Protein AF-A0AAP8N638-F1 (afdb_monomer_lite)

pLDDT: mean 93.76, std 9.49, range [48.25, 98.12]

Foldseek 3Di:
DQDAAEFEALEPVSVVVVVVCVVVVHHYDYHHPDDSCPGPNVVDDPDD

Sequence (48 aa):
MSGKVIIVGGGLAGLMATIKAAEAGTKVDLFSLVPVKRSHSVCAQGGI

Secondary structure (DSSP, 8-state):
--PPEEEE--SHHHHHHHHHHHHTT--EEEE-SS-GGGSGGGG--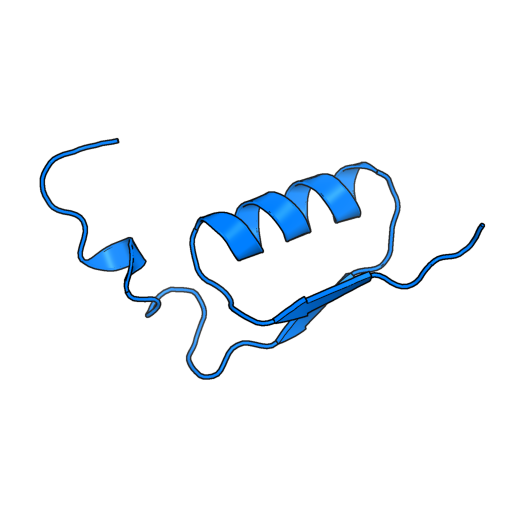S--

Radius of gyration: 12.19 Å; chains: 1; bounding box: 35×17×25 Å

Structure (mmCIF, N/CA/C/O backbone):
data_AF-A0AAP8N638-F1
#
_entry.id   AF-A0AAP8N638-F1
#
loop_
_atom_site.group_PDB
_atom_site.id
_atom_site.type_symbol
_atom_site.label_atom_id
_atom_site.label_alt_id
_atom_site.label_comp_id
_atom_site.label_asym_id
_atom_site.label_entity_id
_atom_site.label_seq_id
_atom_site.pdbx_PDB_ins_code
_atom_site.Cartn_x
_atom_site.Cartn_y
_atom_site.Cartn_z
_atom_site.occupancy
_atom_site.B_iso_or_equiv
_atom_site.auth_seq_id
_atom_site.auth_comp_id
_atom_site.auth_asym_id
_atom_site.auth_atom_id
_atom_site.pdbx_PDB_model_num
ATOM 1 N N . MET A 1 1 ? -16.999 10.312 13.508 1.00 48.25 1 MET A N 1
ATOM 2 C CA . MET A 1 1 ? -17.041 10.080 12.050 1.00 48.25 1 MET A CA 1
ATOM 3 C C . MET A 1 1 ? -16.248 8.814 11.757 1.00 48.25 1 MET A C 1
ATOM 5 O O . MET A 1 1 ? -15.034 8.882 11.661 1.00 48.25 1 MET A O 1
ATOM 9 N N . SER A 1 2 ? -16.890 7.641 11.736 1.00 60.66 2 SER A N 1
ATOM 10 C CA . SER A 1 2 ? -16.203 6.387 11.378 1.00 60.66 2 SER A CA 1
ATOM 11 C C . SER A 1 2 ? -16.188 6.276 9.853 1.00 60.66 2 SER A C 1
ATOM 13 O O . SER A 1 2 ? -16.995 5.576 9.251 1.00 60.66 2 SER A O 1
ATOM 15 N N . GLY A 1 3 ? -15.363 7.108 9.214 1.00 72.88 3 GLY A N 1
ATOM 16 C CA . GLY A 1 3 ? -15.162 7.055 7.770 1.00 72.88 3 GLY A CA 1
ATOM 17 C C . GLY A 1 3 ? -14.270 5.867 7.440 1.00 72.88 3 GLY A C 1
ATOM 18 O O . GLY A 1 3 ? -13.178 5.754 7.983 1.00 72.88 3 GLY A O 1
ATOM 19 N N . LYS A 1 4 ? -14.731 4.964 6.576 1.00 86.19 4 LYS A N 1
ATOM 20 C CA . LYS A 1 4 ? -13.902 3.882 6.042 1.00 86.19 4 LYS A CA 1
ATOM 21 C C . LYS A 1 4 ? -13.106 4.429 4.858 1.00 86.19 4 LYS A C 1
ATOM 23 O O . LYS A 1 4 ? -13.706 4.977 3.936 1.00 86.19 4 LYS A O 1
ATOM 28 N N . VAL A 1 5 ? -11.781 4.306 4.882 1.00 95.50 5 VAL A N 1
ATOM 29 C CA . VAL A 1 5 ? -10.914 4.820 3.811 1.00 95.50 5 VAL A CA 1
ATOM 30 C C . VAL A 1 5 ? -10.577 3.689 2.850 1.00 95.50 5 VAL A C 1
ATOM 32 O O . VAL A 1 5 ? -10.177 2.604 3.269 1.00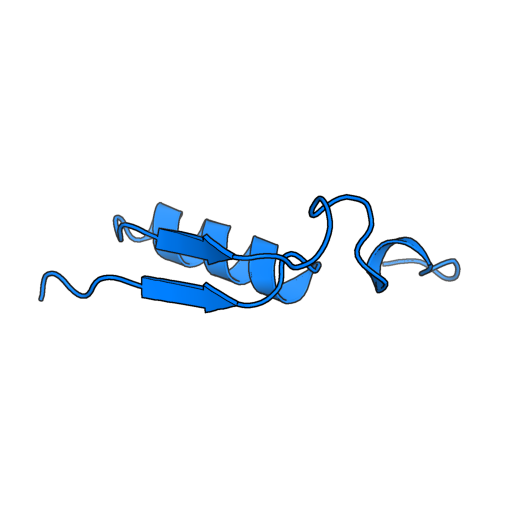 95.50 5 VAL A O 1
ATOM 35 N N . ILE A 1 6 ? -10.744 3.945 1.555 1.00 97.19 6 ILE A N 1
ATOM 36 C CA . ILE A 1 6 ? -10.358 3.019 0.492 1.00 97.19 6 ILE A CA 1
ATOM 37 C C . ILE A 1 6 ? -9.234 3.666 -0.305 1.00 97.19 6 ILE A C 1
ATOM 39 O O . ILE A 1 6 ? -9.361 4.808 -0.743 1.00 97.19 6 ILE A O 1
ATOM 43 N N . ILE A 1 7 ? -8.145 2.927 -0.499 1.00 97.31 7 ILE A N 1
ATOM 44 C CA . ILE A 1 7 ? -6.998 3.366 -1.292 1.00 97.31 7 ILE A CA 1
ATOM 45 C C . ILE A 1 7 ? -6.816 2.399 -2.454 1.00 97.31 7 ILE A C 1
ATOM 47 O O . ILE A 1 7 ? -6.690 1.190 -2.263 1.00 97.31 7 ILE A O 1
ATOM 51 N N . VAL A 1 8 ? -6.797 2.943 -3.669 1.00 97.69 8 VAL A N 1
ATOM 52 C CA . VAL A 1 8 ? -6.613 2.177 -4.903 1.00 97.69 8 VAL A CA 1
ATOM 53 C C . VAL A 1 8 ? -5.246 2.514 -5.4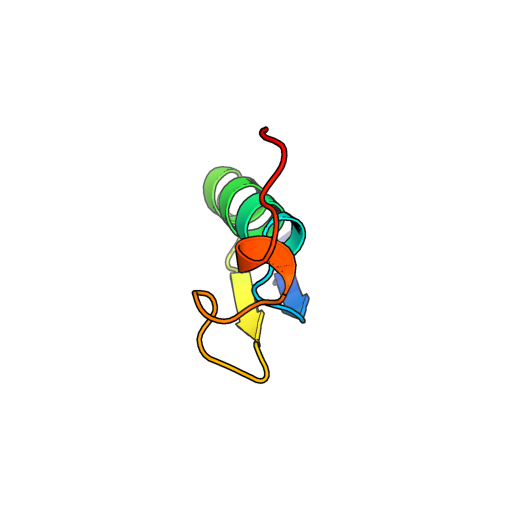89 1.00 97.69 8 VAL A C 1
ATOM 55 O O . VAL A 1 8 ? -5.000 3.638 -5.915 1.00 97.69 8 VAL A O 1
ATOM 58 N N . GLY A 1 9 ? -4.360 1.521 -5.504 1.00 97.38 9 GLY A N 1
ATOM 59 C CA . GLY A 1 9 ? -2.979 1.619 -5.964 1.00 97.38 9 GLY A CA 1
ATOM 60 C C . GLY A 1 9 ? -1.971 1.481 -4.822 1.00 97.38 9 GLY A C 1
ATOM 61 O O . GLY A 1 9 ? -1.840 2.361 -3.978 1.00 97.38 9 GLY A O 1
ATOM 62 N N . GLY A 1 10 ? -1.192 0.397 -4.831 1.00 97.12 10 GLY A N 1
ATOM 63 C CA . GLY A 1 10 ? -0.133 0.127 -3.850 1.00 97.12 10 GLY A CA 1
ATOM 64 C C . GLY A 1 10 ? 1.249 0.681 -4.218 1.00 97.12 10 GLY A C 1
ATOM 65 O O . GLY A 1 10 ? 2.248 0.019 -3.955 1.00 97.12 10 GLY A O 1
ATOM 66 N N . GLY A 1 11 ? 1.315 1.836 -4.888 1.00 97.25 11 GLY A N 1
ATOM 67 C CA . GLY A 1 11 ? 2.577 2.544 -5.160 1.00 97.25 11 GLY A CA 1
ATOM 68 C C . GLY A 1 11 ? 3.091 3.324 -3.945 1.00 97.25 11 GLY A C 1
ATOM 69 O O . GLY A 1 11 ? 2.435 3.335 -2.904 1.00 97.25 11 GLY A O 1
ATOM 70 N N . LEU A 1 12 ? 4.223 4.031 -4.078 1.00 97.44 12 LEU A N 1
ATOM 71 C CA . LEU A 1 12 ? 4.808 4.829 -2.980 1.00 97.44 12 LEU A CA 1
ATOM 72 C C . LEU A 1 12 ? 3.784 5.765 -2.316 1.00 97.44 12 LEU A C 1
ATOM 74 O O . LEU A 1 12 ? 3.626 5.744 -1.097 1.00 97.44 12 LEU A O 1
ATOM 78 N N . ALA A 1 13 ? 3.041 6.536 -3.115 1.00 97.56 13 ALA A N 1
ATOM 79 C CA . ALA A 1 13 ? 2.041 7.473 -2.604 1.00 97.56 13 ALA A CA 1
ATOM 80 C C . ALA A 1 13 ? 0.869 6.766 -1.899 1.00 97.56 13 ALA A C 1
ATOM 82 O O . ALA A 1 13 ? 0.463 7.178 -0.814 1.00 97.56 13 ALA A O 1
ATOM 83 N N . GLY A 1 14 ? 0.347 5.681 -2.479 1.00 97.44 14 GLY A N 1
ATOM 84 C CA . GLY A 1 14 ? -0.773 4.933 -1.901 1.00 97.44 14 GLY A CA 1
ATOM 85 C C . GLY A 1 14 ? -0.405 4.237 -0.590 1.00 97.44 14 GLY A C 1
ATOM 86 O O . GLY A 1 14 ? -1.183 4.255 0.364 1.00 97.44 14 GLY A O 1
ATOM 87 N N . LEU A 1 15 ? 0.813 3.696 -0.497 1.00 97.81 15 LEU A N 1
ATOM 88 C CA . LEU A 1 15 ? 1.334 3.135 0.749 1.00 97.81 15 LEU A CA 1
ATOM 89 C C . LEU A 1 15 ? 1.545 4.222 1.812 1.00 97.81 15 LEU A C 1
ATOM 91 O O . LEU A 1 15 ? 1.124 4.028 2.949 1.00 97.81 15 LEU A O 1
ATOM 95 N N . MET A 1 16 ? 2.098 5.387 1.454 1.00 98.12 16 MET A N 1
ATOM 96 C CA . MET A 1 16 ? 2.240 6.506 2.398 1.00 98.12 16 MET A CA 1
ATOM 97 C C . MET A 1 16 ? 0.891 7.022 2.908 1.00 98.12 16 MET A C 1
ATOM 99 O O . MET A 1 16 ? 0.734 7.247 4.107 1.00 98.12 16 MET A O 1
ATOM 103 N N . ALA A 1 17 ? -0.107 7.151 2.030 1.00 97.56 17 ALA A N 1
ATOM 104 C CA . ALA A 1 17 ? -1.465 7.519 2.423 1.00 97.56 17 ALA A CA 1
ATOM 105 C C . ALA A 1 17 ? -2.103 6.465 3.346 1.00 97.56 17 ALA A C 1
ATOM 107 O O . ALA A 1 17 ? -2.750 6.821 4.329 1.00 97.56 17 ALA A O 1
ATOM 108 N N . THR A 1 18 ? -1.869 5.175 3.076 1.00 97.19 18 THR A N 1
ATOM 109 C CA . THR A 1 18 ? -2.346 4.064 3.919 1.00 97.19 18 THR A CA 1
ATOM 110 C C . THR A 1 18 ? -1.761 4.147 5.320 1.00 97.19 18 THR A C 1
ATOM 112 O O . THR A 1 18 ? -2.504 4.043 6.292 1.00 97.19 18 THR A O 1
ATOM 115 N N . ILE A 1 19 ? -0.450 4.381 5.424 1.00 97.56 19 ILE A N 1
ATOM 116 C CA . ILE A 1 19 ? 0.239 4.536 6.708 1.00 97.56 19 ILE A CA 1
ATOM 117 C C . ILE A 1 19 ? -0.364 5.708 7.482 1.00 97.56 19 ILE A C 1
ATOM 119 O O . ILE A 1 19 ? -0.770 5.530 8.623 1.00 97.56 19 ILE A O 1
ATOM 123 N N . LYS A 1 20 ? -0.509 6.883 6.856 1.00 97.69 20 LYS A N 1
ATOM 124 C CA . LYS A 1 20 ? -1.040 8.076 7.536 1.00 97.69 20 LYS A CA 1
ATOM 125 C C . LYS A 1 20 ? -2.491 7.918 7.980 1.00 97.69 20 LYS A C 1
ATOM 127 O O . LYS A 1 20 ? -2.842 8.327 9.083 1.00 97.69 2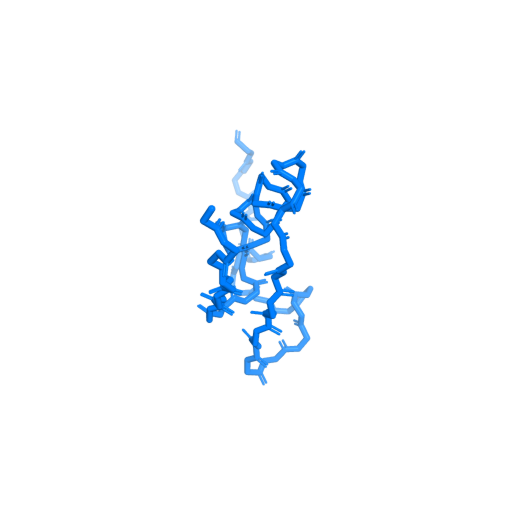0 LYS A O 1
ATOM 132 N N . ALA A 1 21 ? -3.331 7.300 7.154 1.00 95.50 21 ALA A N 1
ATOM 133 C CA . ALA A 1 21 ? -4.714 7.017 7.521 1.00 95.50 21 ALA A CA 1
ATOM 134 C C . ALA A 1 21 ? -4.804 5.989 8.667 1.00 95.50 21 ALA A C 1
ATOM 136 O O . ALA A 1 21 ? -5.604 6.169 9.586 1.00 95.50 21 ALA A O 1
ATOM 137 N N . ALA A 1 22 ? -3.953 4.959 8.660 1.00 95.00 22 ALA A N 1
ATOM 138 C CA . ALA A 1 22 ? -3.878 3.983 9.745 1.00 95.00 22 ALA A CA 1
ATOM 139 C C . ALA A 1 22 ? -3.349 4.602 11.056 1.00 95.00 22 ALA A C 1
ATOM 141 O O . ALA A 1 22 ? -3.921 4.353 12.115 1.00 95.00 22 ALA A O 1
ATOM 142 N N . GLU A 1 23 ? -2.318 5.454 10.990 1.00 96.75 23 GLU A N 1
ATOM 143 C CA . GLU A 1 23 ? -1.784 6.220 12.133 1.00 96.75 23 GLU A CA 1
ATOM 144 C C . GLU A 1 23 ? -2.850 7.130 12.763 1.00 96.75 23 GLU A C 1
ATOM 146 O O . GLU A 1 23 ? -2.894 7.285 13.980 1.00 96.75 23 GLU A O 1
ATOM 151 N N . ALA A 1 24 ? -3.760 7.678 11.953 1.00 95.06 24 ALA A N 1
ATOM 152 C CA . ALA A 1 24 ? -4.902 8.465 12.415 1.00 95.06 24 ALA A CA 1
ATOM 153 C C . ALA A 1 24 ? -6.058 7.615 12.992 1.00 95.06 24 ALA A C 1
ATOM 1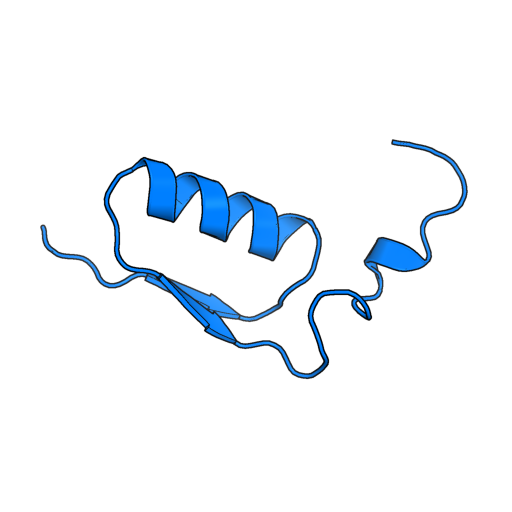55 O O . ALA A 1 24 ? -7.154 8.130 13.214 1.00 95.06 24 ALA A O 1
ATOM 156 N N . GLY A 1 25 ? -5.856 6.309 13.203 1.00 93.62 25 GLY A N 1
ATOM 157 C CA . GLY A 1 25 ? -6.861 5.401 13.763 1.00 93.62 25 GLY A CA 1
ATOM 158 C C . GLY A 1 25 ? -7.982 5.026 12.792 1.00 93.62 25 GLY A C 1
ATOM 159 O O . GLY A 1 25 ? -9.026 4.528 13.215 1.00 93.62 25 GLY A O 1
ATOM 160 N N . THR A 1 26 ? -7.796 5.263 11.490 1.00 94.38 26 THR A N 1
ATOM 161 C CA . THR A 1 26 ? -8.805 4.958 10.472 1.00 94.38 26 THR A CA 1
ATOM 162 C C . THR A 1 26 ? -8.563 3.583 9.860 1.00 94.38 26 THR A C 1
ATOM 164 O O . THR A 1 26 ? -7.442 3.239 9.488 1.00 94.38 26 THR A O 1
ATOM 167 N N . LYS A 1 27 ? -9.626 2.783 9.710 1.00 95.00 27 LYS A N 1
ATOM 168 C CA . LYS A 1 27 ? -9.541 1.496 9.011 1.00 95.00 27 LYS A CA 1
ATOM 169 C C . LYS A 1 27 ? -9.427 1.732 7.504 1.00 95.00 27 LYS A C 1
ATOM 171 O O . LYS A 1 27 ? -10.294 2.383 6.914 1.00 95.00 27 LYS A O 1
ATOM 176 N N . VAL A 1 28 ? -8.375 1.175 6.908 1.00 96.25 28 VAL A N 1
ATOM 177 C CA . VAL A 1 28 ? -8.049 1.331 5.488 1.00 96.25 28 VAL A CA 1
ATOM 178 C C . VAL A 1 28 ? -8.166 -0.004 4.766 1.00 96.25 28 VAL A C 1
ATOM 180 O O . VAL A 1 28 ? -7.568 -0.988 5.198 1.00 96.25 28 VAL A O 1
ATOM 183 N N . ASP A 1 29 ? -8.872 -0.014 3.639 1.00 97.06 29 ASP A N 1
ATOM 184 C CA . ASP A 1 29 ? -8.803 -1.102 2.664 1.00 97.06 29 ASP A CA 1
ATOM 185 C C . ASP A 1 29 ? -7.921 -0.656 1.487 1.00 97.06 29 ASP A C 1
ATOM 187 O O . ASP A 1 29 ? -8.241 0.314 0.793 1.00 97.06 29 ASP A O 1
ATOM 191 N N . LEU A 1 30 ? -6.802 -1.354 1.263 1.00 97.31 30 LEU A N 1
ATOM 192 C CA . LEU A 1 30 ? -5.880 -1.087 0.157 1.00 97.31 30 LEU A CA 1
ATOM 193 C C . LEU A 1 30 ? -6.054 -2.129 -0.952 1.00 97.31 30 LEU A C 1
ATOM 195 O O . LEU A 1 30 ? -5.857 -3.324 -0.736 1.00 97.31 30 LEU A O 1
ATOM 199 N N . PHE A 1 31 ? -6.334 -1.654 -2.162 1.00 97.94 31 PHE A N 1
ATOM 200 C CA . PHE A 1 31 ? -6.415 -2.467 -3.369 1.00 97.94 31 PHE A CA 1
ATOM 201 C C . PHE A 1 31 ? -5.235 -2.174 -4.287 1.00 97.94 31 PHE A C 1
ATOM 203 O O . PHE A 1 31 ? -4.853 -1.023 -4.490 1.00 97.94 31 PHE A O 1
ATOM 210 N N . SER A 1 32 ? -4.659 -3.212 -4.883 1.00 97.44 32 SER A N 1
ATOM 211 C CA . SER A 1 32 ? -3.577 -3.074 -5.854 1.00 97.44 32 SER A CA 1
ATOM 212 C C . SER A 1 32 ? -3.712 -4.146 -6.926 1.00 97.44 32 SER A C 1
ATOM 214 O O . SER A 1 32 ? -3.982 -5.301 -6.610 1.00 97.44 32 SER A O 1
ATOM 216 N N . LEU A 1 33 ? -3.510 -3.760 -8.188 1.00 97.44 33 LEU A N 1
ATOM 217 C CA . LEU A 1 33 ? -3.575 -4.677 -9.332 1.00 97.44 33 LEU A CA 1
ATOM 218 C C . LEU A 1 33 ? -2.474 -5.748 -9.275 1.00 97.44 33 LEU A C 1
ATOM 220 O O . LEU A 1 33 ? -2.672 -6.886 -9.684 1.00 97.44 33 LEU A O 1
ATOM 224 N N . VAL A 1 34 ? -1.306 -5.369 -8.760 1.00 97.25 34 VAL A N 1
ATOM 225 C CA . VAL A 1 34 ? -0.135 -6.234 -8.571 1.00 97.25 34 VAL A CA 1
ATOM 226 C C . VAL A 1 34 ? 0.312 -6.175 -7.109 1.00 97.25 34 VAL A C 1
ATOM 228 O O . VAL A 1 34 ? -0.038 -5.213 -6.414 1.00 97.25 34 VAL A O 1
ATOM 231 N N . PRO A 1 35 ? 1.112 -7.141 -6.614 1.00 97.75 35 PRO A N 1
ATOM 232 C CA . PRO A 1 35 ? 1.737 -7.019 -5.301 1.00 97.75 35 PRO A CA 1
ATOM 233 C C . PRO A 1 35 ? 2.414 -5.654 -5.148 1.00 97.75 35 PRO A C 1
ATOM 235 O O . PRO A 1 35 ? 3.134 -5.221 -6.044 1.00 97.75 35 PRO A O 1
ATOM 238 N N . VAL A 1 36 ? 2.198 -4.973 -4.022 1.00 97.38 36 VAL A N 1
ATOM 239 C CA . VAL A 1 36 ? 2.573 -3.553 -3.836 1.00 97.38 36 VAL A CA 1
ATOM 240 C C . VAL A 1 36 ? 4.065 -3.271 -4.086 1.00 97.38 36 VAL A C 1
ATOM 242 O O . VAL A 1 36 ? 4.441 -2.229 -4.621 1.00 97.38 36 VAL A O 1
ATOM 245 N N . LYS A 1 37 ? 4.920 -4.265 -3.808 1.00 95.81 37 LYS A N 1
ATOM 246 C CA . LYS A 1 37 ? 6.371 -4.248 -4.070 1.00 95.81 37 LYS A CA 1
ATOM 247 C C . LYS A 1 37 ? 6.752 -4.386 -5.554 1.00 95.81 37 LYS A C 1
ATOM 249 O O . LYS A 1 37 ? 7.931 -4.443 -5.867 1.00 95.81 37 LYS A O 1
ATOM 254 N N . ARG A 1 38 ? 5.783 -4.496 -6.462 1.00 97.50 38 ARG A N 1
ATOM 255 C CA . ARG A 1 38 ? 5.964 -4.502 -7.924 1.00 97.50 38 ARG A CA 1
ATOM 256 C C . ARG A 1 38 ? 5.284 -3.304 -8.591 1.00 97.50 38 ARG A C 1
ATOM 258 O O . ARG A 1 38 ? 4.998 -3.337 -9.783 1.00 97.50 38 ARG A O 1
ATOM 265 N N . SER A 1 39 ? 4.982 -2.258 -7.828 1.00 97.50 39 SER A N 1
ATOM 266 C CA . SER A 1 39 ? 4.511 -0.995 -8.395 1.00 97.50 39 SER A CA 1
ATOM 267 C C . SER A 1 39 ? 5.612 -0.320 -9.222 1.00 97.50 39 SER A C 1
ATOM 269 O O . SER A 1 39 ? 6.797 -0.536 -8.987 1.00 97.50 39 SER A O 1
ATOM 271 N N . HIS A 1 40 ? 5.238 0.547 -10.166 1.00 97.31 40 HIS A N 1
ATOM 272 C CA . HIS A 1 40 ? 6.198 1.266 -11.021 1.00 97.31 40 HIS A CA 1
ATOM 273 C C . HIS A 1 40 ? 7.176 2.151 -10.230 1.00 97.31 40 HIS A C 1
ATOM 275 O O .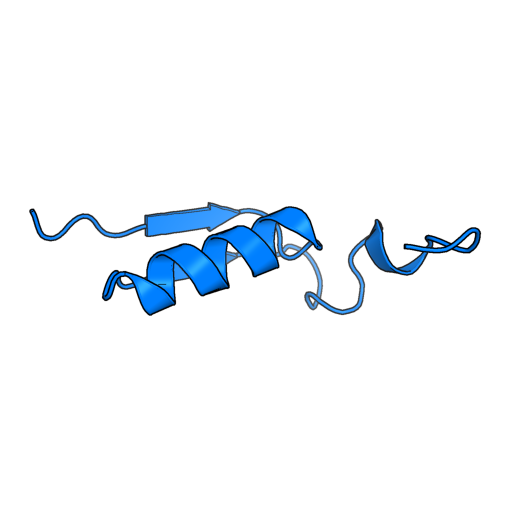 HIS A 1 40 ? 8.253 2.495 -10.704 1.00 97.31 40 HIS A O 1
ATOM 281 N N . SER A 1 41 ? 6.821 2.491 -8.991 1.00 96.00 41 SER A N 1
ATOM 282 C CA . SER A 1 41 ? 7.701 3.193 -8.068 1.00 96.00 41 SER A CA 1
ATOM 283 C C . SER A 1 41 ? 9.052 2.502 -7.847 1.00 96.00 41 SER A C 1
ATOM 285 O O . SER A 1 41 ? 10.027 3.189 -7.570 1.00 96.00 41 SER A O 1
ATOM 287 N N . VAL A 1 42 ? 9.143 1.173 -7.990 1.00 95.44 42 VAL A N 1
ATOM 288 C CA . VAL A 1 42 ? 10.414 0.444 -7.809 1.00 95.44 42 VAL A CA 1
ATOM 289 C C . VAL A 1 42 ? 11.406 0.666 -8.950 1.00 95.44 42 VAL A C 1
ATOM 291 O O . VAL A 1 42 ? 12.577 0.335 -8.808 1.00 95.44 42 VAL A O 1
ATOM 294 N N . CYS A 1 43 ? 10.952 1.221 -10.076 1.00 96.31 43 CYS A N 1
ATOM 295 C CA . CYS A 1 43 ? 11.794 1.519 -11.231 1.00 96.31 43 CYS A CA 1
ATOM 296 C C . CYS A 1 43 ? 12.602 2.816 -11.057 1.00 96.31 43 CYS A C 1
ATOM 298 O O . CYS A 1 43 ? 13.354 3.182 -11.955 1.00 96.31 43 CYS A O 1
ATOM 300 N N . ALA A 1 44 ? 12.438 3.544 -9.947 1.00 96.50 44 ALA A N 1
ATOM 301 C CA . ALA A 1 44 ? 13.225 4.739 -9.673 1.00 96.50 44 ALA A CA 1
ATOM 302 C C . ALA A 1 44 ? 14.705 4.372 -9.442 1.00 96.50 44 ALA A C 1
ATOM 304 O O . ALA A 1 44 ? 15.019 3.588 -8.550 1.00 96.50 44 ALA A O 1
ATOM 305 N N . GLN A 1 45 ? 15.611 4.945 -10.242 1.00 97.62 45 GLN A N 1
ATOM 306 C CA . GLN A 1 45 ? 17.057 4.660 -10.192 1.00 97.62 45 GLN A CA 1
ATOM 307 C C . GLN A 1 45 ? 17.917 5.863 -9.782 1.00 97.62 45 GLN A C 1
ATOM 309 O O . GLN A 1 45 ? 19.089 5.685 -9.469 1.00 97.62 45 GLN A O 1
ATOM 314 N N . GLY A 1 46 ? 17.365 7.080 -9.817 1.00 96.19 46 GLY A N 1
ATOM 315 C CA . GLY A 1 46 ? 18.127 8.293 -9.512 1.00 96.19 46 GLY A CA 1
ATOM 316 C C . GLY A 1 46 ? 18.462 8.420 -8.025 1.00 96.19 46 GLY A C 1
ATOM 317 O O . GLY A 1 46 ? 19.618 8.601 -7.661 1.00 96.19 46 GLY A O 1
ATOM 318 N N . GLY A 1 47 ? 17.448 8.315 -7.169 1.00 87.25 47 GLY A N 1
ATOM 319 C CA . GLY A 1 47 ? 17.553 8.569 -5.735 1.00 87.25 47 GLY A CA 1
ATOM 320 C C . GLY A 1 47 ? 16.191 8.925 -5.144 1.00 87.25 47 GLY A C 1
ATOM 321 O O . GLY A 1 47 ? 15.186 8.880 -5.860 1.00 87.25 47 GLY A O 1
ATOM 322 N N . ILE A 1 48 ? 16.173 9.242 -3.848 1.00 80.06 48 ILE A N 1
ATOM 323 C CA . ILE A 1 48 ? 14.981 9.692 -3.115 1.00 80.06 48 ILE A CA 1
ATOM 324 C C . ILE A 1 48 ? 14.890 11.214 -3.074 1.00 80.06 48 ILE A C 1
ATOM 326 O O . ILE A 1 48 ? 15.935 11.852 -2.815 1.00 80.06 48 ILE A O 1
#